Protein AF-A0A914E189-F1 (afdb_monomer_lite)

Organism: NCBI:txid290746

Sequence (92 aa):
MKLPYTTVRNTIRRYRETGNYNDRPRSEQVETMENGHLIRSIYPHQSIEALKKSLIKAWNAIPQEVIDRAVDDFPKRLKKCIDAQGGHFESK

pLDDT: mean 75.28, std 18.65, range [36.19, 95.5]

Structure (mmCIF, N/CA/C/O backbone):
data_AF-A0A914E189-F1
#
_entry.id   AF-A0A914E189-F1
#
loop_
_atom_site.group_PDB
_atom_site.id
_atom_site.type_symbol
_atom_site.label_atom_id
_atom_site.label_alt_id
_atom_site.label_comp_id
_atom_site.label_asym_id
_atom_site.label_entity_id
_atom_site.label_seq_id
_atom_site.pdbx_PDB_ins_code
_atom_site.Cartn_x
_atom_site.Cartn_y
_atom_site.Cartn_z
_atom_site.occupancy
_atom_site.B_iso_or_equiv
_atom_site.auth_seq_id
_atom_site.auth_comp_id
_atom_site.auth_asym_id
_atom_site.auth_atom_id
_atom_site.pdbx_PDB_model_num
ATOM 1 N N . MET A 1 1 ? 9.897 43.972 -6.725 1.00 55.28 1 MET A N 1
ATOM 2 C CA . MET A 1 1 ? 9.176 42.868 -7.397 1.00 55.28 1 MET A CA 1
ATOM 3 C C . MET A 1 1 ? 7.867 43.427 -7.943 1.00 55.28 1 MET A C 1
ATOM 5 O O . MET A 1 1 ? 7.117 43.995 -7.162 1.00 55.28 1 MET A O 1
ATOM 9 N N . LYS A 1 2 ? 7.625 43.387 -9.261 1.00 75.75 2 LYS A N 1
ATOM 10 C CA . LYS A 1 2 ? 6.365 43.870 -9.857 1.00 75.75 2 LYS A CA 1
ATOM 11 C C . LYS A 1 2 ? 5.489 42.665 -10.179 1.00 75.75 2 LYS A C 1
ATOM 13 O O . LYS A 1 2 ? 5.929 41.777 -10.902 1.00 75.75 2 LYS A O 1
ATOM 18 N N . LEU A 1 3 ? 4.287 42.624 -9.613 1.00 76.00 3 LEU A N 1
ATOM 19 C CA . LEU A 1 3 ? 3.331 41.560 -9.902 1.00 76.00 3 LEU A CA 1
ATOM 20 C C . LEU A 1 3 ? 2.673 41.804 -11.270 1.00 76.00 3 LEU A C 1
ATOM 22 O O . LEU A 1 3 ? 2.339 42.950 -11.581 1.00 76.00 3 LEU A O 1
ATOM 26 N N . PRO A 1 4 ? 2.459 40.755 -12.082 1.00 88.19 4 PRO A N 1
ATOM 27 C CA . PRO A 1 4 ? 1.707 40.866 -13.325 1.00 88.19 4 PRO A CA 1
ATOM 28 C C . PRO A 1 4 ? 0.287 41.390 -13.082 1.00 88.19 4 PRO A C 1
ATOM 30 O O . PRO A 1 4 ? -0.374 41.018 -12.109 1.00 88.19 4 PRO A O 1
ATOM 33 N N . TYR A 1 5 ? -0.216 42.214 -14.004 1.00 86.44 5 TYR A N 1
ATOM 34 C CA . TYR A 1 5 ? -1.555 42.811 -13.909 1.00 86.44 5 TYR A CA 1
ATOM 35 C C . TYR A 1 5 ? -2.670 41.760 -13.788 1.00 86.44 5 TYR A C 1
ATOM 37 O O . TYR A 1 5 ? -3.651 41.960 -13.076 1.00 86.44 5 TYR A O 1
ATOM 45 N N . THR A 1 6 ? -2.505 40.608 -14.439 1.00 84.25 6 THR A N 1
ATOM 46 C CA . THR A 1 6 ? -3.450 39.485 -14.379 1.00 84.25 6 THR A CA 1
ATOM 47 C C . THR A 1 6 ? -3.599 38.930 -12.967 1.00 84.25 6 THR A C 1
ATOM 49 O O . THR A 1 6 ? -4.718 38.642 -12.544 1.00 84.25 6 THR A O 1
ATOM 52 N N . THR A 1 7 ? -2.504 38.842 -12.211 1.00 84.00 7 THR A N 1
ATOM 53 C CA . THR A 1 7 ? -2.510 38.412 -10.810 1.00 84.00 7 THR A CA 1
ATOM 54 C C . THR A 1 7 ? -3.299 39.399 -9.961 1.00 84.00 7 THR A C 1
ATOM 56 O O . THR A 1 7 ? -4.228 38.998 -9.268 1.00 84.00 7 THR A O 1
ATOM 59 N N . VAL A 1 8 ? -3.017 40.698 -10.097 1.00 82.75 8 VAL A N 1
ATOM 60 C CA . VAL A 1 8 ? -3.725 41.756 -9.358 1.00 82.75 8 VAL A CA 1
ATOM 61 C C . VAL A 1 8 ? -5.220 41.761 -9.693 1.00 82.75 8 VAL A C 1
ATOM 63 O O . VAL A 1 8 ? -6.059 41.750 -8.794 1.00 82.75 8 VAL A O 1
ATOM 66 N N . ARG A 1 9 ? -5.575 41.700 -10.983 1.00 84.06 9 ARG A N 1
ATOM 67 C CA . ARG A 1 9 ? -6.971 41.671 -11.444 1.00 84.06 9 ARG A CA 1
ATOM 68 C C . ARG A 1 9 ? -7.723 40.450 -10.915 1.00 84.06 9 ARG A C 1
ATOM 70 O O . ARG A 1 9 ? -8.869 40.583 -10.488 1.00 84.06 9 ARG A O 1
ATOM 77 N N . ASN A 1 10 ? -7.097 39.273 -10.928 1.00 80.56 10 ASN A N 1
ATOM 78 C CA . ASN A 1 10 ? -7.707 38.050 -10.415 1.00 80.56 10 ASN A CA 1
ATOM 79 C C . ASN A 1 10 ? -7.899 38.099 -8.899 1.00 80.56 10 ASN A C 1
ATOM 81 O O . ASN A 1 10 ? -8.965 37.711 -8.428 1.00 80.56 10 ASN A O 1
ATOM 85 N N . THR A 1 11 ? -6.928 38.617 -8.148 1.00 78.94 11 THR A N 1
ATOM 86 C CA . THR A 1 11 ? -7.042 38.779 -6.693 1.00 78.94 11 THR A CA 1
ATOM 87 C C . THR A 1 11 ? -8.147 39.769 -6.319 1.00 78.94 11 THR A C 1
ATOM 89 O O . THR A 1 11 ? -8.979 39.454 -5.474 1.00 78.94 11 THR A O 1
ATOM 92 N N . ILE A 1 12 ? -8.236 40.919 -7.000 1.00 82.31 12 ILE A N 1
ATOM 93 C CA . ILE A 1 12 ? -9.303 41.911 -6.765 1.00 82.31 12 ILE A CA 1
ATOM 94 C C . ILE A 1 12 ? -10.680 41.332 -7.101 1.00 82.31 12 ILE A C 1
ATOM 96 O O . ILE A 1 12 ? -11.625 41.505 -6.333 1.00 82.31 12 ILE A O 1
ATOM 100 N N . ARG A 1 13 ? -10.808 40.632 -8.237 1.00 81.19 13 ARG A N 1
ATOM 101 C CA . ARG A 1 13 ? -12.062 39.965 -8.612 1.00 81.19 13 ARG A CA 1
ATOM 102 C C . ARG A 1 13 ? -12.486 38.954 -7.544 1.00 81.19 13 ARG A C 1
ATOM 104 O O . ARG A 1 13 ? -13.625 39.000 -7.103 1.00 81.19 13 ARG A O 1
ATOM 111 N N . ARG A 1 14 ? -11.559 38.111 -7.078 1.00 70.69 14 ARG A N 1
ATOM 112 C CA . ARG A 1 14 ? -11.822 37.125 -6.017 1.00 70.69 14 ARG A CA 1
ATOM 113 C C . ARG A 1 14 ? -12.278 37.787 -4.722 1.00 70.69 14 ARG A C 1
ATOM 115 O O . ARG A 1 14 ? -13.267 37.347 -4.158 1.00 70.69 14 ARG A O 1
ATOM 122 N N . TYR A 1 15 ? -11.620 38.865 -4.296 1.00 75.75 15 TYR A N 1
ATOM 123 C CA . TYR A 1 15 ? -12.008 39.592 -3.086 1.00 75.75 15 TYR A CA 1
ATOM 124 C C . TYR A 1 15 ? -13.430 40.161 -3.178 1.00 75.75 15 TYR A C 1
ATOM 126 O O . TYR A 1 15 ? -14.180 40.088 -2.212 1.00 75.75 15 TYR A O 1
ATOM 134 N N . ARG A 1 16 ? -13.837 40.674 -4.347 1.00 73.44 16 ARG A N 1
ATOM 135 C CA . ARG A 1 16 ? -15.221 41.130 -4.564 1.00 73.44 16 ARG A CA 1
ATOM 136 C C . ARG A 1 16 ? -16.240 39.993 -4.480 1.00 73.44 16 ARG A C 1
ATOM 138 O O . ARG A 1 16 ? -17.361 40.233 -4.056 1.00 73.44 16 ARG A O 1
ATOM 145 N N . GLU A 1 17 ? -15.860 38.787 -4.891 1.00 68.06 17 GLU A N 1
ATOM 146 C CA . GLU A 1 17 ? -16.732 37.608 -4.868 1.00 68.06 17 GLU A CA 1
ATOM 147 C C . GLU A 1 17 ? -16.822 36.959 -3.477 1.00 68.06 17 GLU A C 1
ATOM 149 O O . GLU A 1 17 ? -17.881 36.460 -3.116 1.00 68.06 17 GLU A O 1
ATOM 154 N N . THR A 1 18 ? -15.732 36.933 -2.700 1.00 67.94 18 THR A N 1
ATOM 155 C CA . THR A 1 18 ? -15.664 36.178 -1.432 1.00 67.94 18 THR A CA 1
ATOM 156 C C . THR A 1 18 ? -15.555 37.036 -0.176 1.00 67.94 18 THR A C 1
ATOM 158 O O . THR A 1 18 ? -15.671 36.501 0.922 1.00 67.94 18 THR A O 1
ATOM 161 N N . GLY A 1 19 ? -15.269 38.335 -0.300 1.00 70.88 19 GLY A N 1
ATOM 162 C CA . GLY A 1 19 ? -15.043 39.242 0.833 1.00 70.88 19 GLY A CA 1
ATOM 163 C C . GLY A 1 19 ? -13.804 38.919 1.681 1.00 70.88 19 GLY A C 1
ATOM 164 O O . GLY A 1 19 ? -13.620 39.504 2.745 1.00 70.88 19 GLY A O 1
ATOM 165 N N . ASN A 1 20 ? -12.952 37.989 1.238 1.00 61.25 20 ASN A N 1
ATOM 166 C CA . ASN A 1 20 ? -11.838 37.449 2.017 1.00 61.25 20 ASN A CA 1
ATOM 167 C C . ASN A 1 20 ? -10.529 37.496 1.207 1.00 61.25 20 ASN A C 1
ATOM 169 O O . ASN A 1 20 ? -10.529 37.206 0.010 1.00 61.25 20 ASN A O 1
ATOM 173 N N . TYR A 1 21 ? -9.430 37.883 1.864 1.00 62.34 21 TYR A N 1
ATOM 174 C CA . TYR A 1 21 ? -8.068 37.946 1.312 1.00 62.34 21 TYR A CA 1
ATOM 175 C C . TYR A 1 21 ? -7.288 36.631 1.460 1.00 62.34 21 TYR A C 1
ATOM 177 O O . TYR A 1 21 ? -6.241 36.476 0.835 1.00 62.34 21 TYR A O 1
ATOM 185 N N . ASN A 1 22 ? -7.769 35.708 2.292 1.00 61.75 22 ASN A N 1
ATOM 186 C CA . ASN A 1 22 ? -7.146 34.407 2.485 1.00 61.75 22 ASN A CA 1
ATOM 187 C C . ASN A 1 22 ? -7.326 33.530 1.242 1.00 61.75 22 ASN A C 1
ATOM 189 O O . ASN A 1 22 ? -8.338 33.627 0.536 1.00 61.75 22 ASN A O 1
ATOM 193 N N . ASP A 1 23 ? -6.361 32.639 1.008 1.00 58.00 23 ASP A N 1
ATOM 194 C CA . ASP A 1 23 ? -6.545 31.552 0.055 1.00 58.00 23 ASP A CA 1
ATOM 195 C C . ASP A 1 23 ? -7.825 30.800 0.416 1.00 58.00 23 ASP A C 1
ATOM 197 O O . ASP A 1 23 ? -8.074 30.495 1.587 1.00 58.00 23 ASP A O 1
ATOM 201 N N . ARG A 1 24 ? -8.665 30.520 -0.591 1.00 55.47 24 ARG A N 1
ATOM 202 C CA . ARG A 1 24 ? -9.815 29.645 -0.364 1.00 55.47 24 ARG A CA 1
ATOM 203 C C . ARG A 1 24 ? -9.250 28.349 0.220 1.00 55.47 24 ARG A C 1
ATOM 205 O O . ARG A 1 24 ? -8.332 27.797 -0.400 1.00 55.47 24 ARG A O 1
ATOM 212 N N . PRO A 1 25 ? -9.770 27.846 1.356 1.00 51.91 25 PRO A N 1
ATOM 213 C CA . PRO A 1 25 ? -9.481 26.472 1.725 1.00 51.91 25 PRO A CA 1
ATOM 214 C C . PRO A 1 25 ? -9.785 25.633 0.489 1.00 51.91 25 PRO A C 1
ATOM 216 O O . PRO A 1 25 ? -10.771 25.911 -0.204 1.00 51.91 25 PRO A O 1
ATOM 219 N N . ARG A 1 26 ? -8.874 24.710 0.151 1.00 44.81 26 ARG A N 1
ATOM 220 C CA . ARG A 1 26 ? -9.035 23.782 -0.974 1.00 44.81 26 ARG A CA 1
ATOM 221 C C . ARG A 1 26 ? -10.485 23.324 -0.935 1.00 44.81 26 ARG A C 1
ATOM 223 O O . ARG A 1 26 ? -10.861 22.717 0.059 1.00 44.81 26 ARG A O 1
ATOM 230 N N . SER A 1 27 ? -11.257 23.779 -1.926 1.00 44.06 27 SER A N 1
ATOM 231 C CA . SER A 1 27 ? -12.725 23.762 -1.977 1.00 44.06 27 SER A CA 1
ATOM 232 C C . SER A 1 27 ? -13.308 22.686 -1.075 1.00 44.06 27 SER A C 1
ATOM 234 O O . SER A 1 27 ? -12.979 21.523 -1.307 1.00 44.06 27 SER A O 1
ATOM 236 N N . GLU A 1 28 ? -14.098 23.096 -0.072 1.00 43.97 28 GLU A N 1
ATOM 237 C CA . GLU A 1 28 ? -14.822 22.226 0.863 1.00 43.97 28 GLU A CA 1
ATOM 238 C C . GLU A 1 28 ? -15.138 20.885 0.204 1.00 43.97 28 GLU A C 1
ATOM 240 O O . GLU A 1 28 ? -15.990 20.790 -0.680 1.00 43.97 28 GLU A O 1
ATOM 245 N N . GLN A 1 29 ? -14.399 19.844 0.577 1.00 42.78 29 GLN A N 1
ATOM 246 C CA . GLN A 1 29 ? -14.803 18.501 0.215 1.00 42.78 29 GLN A CA 1
ATOM 247 C C . GLN A 1 29 ? -16.008 18.198 1.103 1.00 42.78 29 GLN A C 1
ATOM 249 O O . GLN A 1 29 ? -15.868 17.899 2.289 1.00 42.78 29 GLN A O 1
ATOM 254 N N . VAL A 1 30 ? -17.203 18.341 0.541 1.00 38.84 30 VAL A N 1
ATOM 255 C CA . VAL A 1 30 ? -18.411 17.768 1.125 1.00 38.84 30 VAL A CA 1
ATOM 256 C C . VAL A 1 30 ? -18.278 16.253 1.041 1.00 38.84 30 VAL A C 1
ATOM 258 O O . VAL A 1 30 ? -18.537 15.625 0.022 1.00 38.84 30 VAL A O 1
ATOM 261 N N . GLU A 1 31 ? -17.774 15.672 2.116 1.00 44.31 31 GLU A N 1
ATOM 262 C CA . GLU A 1 31 ? -17.645 14.236 2.273 1.00 44.31 31 GLU A CA 1
ATOM 263 C C . GLU A 1 31 ? -18.873 13.742 3.060 1.00 44.31 31 GLU A C 1
ATOM 265 O O . GLU A 1 31 ? -18.870 13.677 4.288 1.00 44.31 31 GLU A O 1
ATOM 270 N N . THR A 1 32 ? -19.964 13.432 2.351 1.00 36.19 32 THR A N 1
ATOM 271 C CA . THR A 1 32 ? -21.045 12.570 2.855 1.00 36.19 32 THR A CA 1
ATOM 272 C C . THR A 1 32 ? -20.809 11.135 2.386 1.00 36.19 32 THR A C 1
ATOM 274 O O . THR A 1 32 ? -20.464 10.889 1.232 1.00 36.19 32 THR A O 1
ATOM 277 N N . MET A 1 33 ? -20.934 10.181 3.315 1.00 40.16 33 MET A N 1
ATOM 278 C CA . MET A 1 33 ? -20.794 8.746 3.063 1.00 40.16 33 MET A CA 1
ATOM 279 C C . MET A 1 33 ? -22.172 8.118 3.146 1.00 40.16 33 MET A C 1
ATOM 281 O O . MET A 1 33 ? -22.687 7.870 4.233 1.00 40.16 33 MET A O 1
ATOM 285 N N . GLU A 1 34 ? -22.730 7.811 1.991 1.00 43.38 34 GLU A N 1
ATOM 286 C CA . GLU A 1 34 ? -23.788 6.826 1.846 1.00 43.38 34 GLU A CA 1
ATOM 287 C C . GLU A 1 34 ? -23.260 5.799 0.836 1.00 43.38 34 GLU A C 1
ATOM 289 O O . GLU A 1 34 ? -22.673 6.171 -0.179 1.00 43.38 34 GLU A O 1
ATOM 294 N N . ASN A 1 35 ? -23.415 4.504 1.116 1.00 39.69 35 ASN A N 1
ATOM 295 C CA . ASN A 1 35 ? -23.173 3.425 0.144 1.00 39.69 35 ASN A CA 1
ATOM 296 C C . ASN A 1 35 ? -21.707 3.138 -0.274 1.00 39.69 35 ASN A C 1
ATOM 298 O O . ASN A 1 35 ? -21.450 2.731 -1.403 1.00 39.69 35 ASN A O 1
ATOM 302 N N . GLY A 1 36 ? -20.736 3.234 0.645 1.00 44.66 36 GLY A N 1
ATOM 303 C CA . GLY A 1 3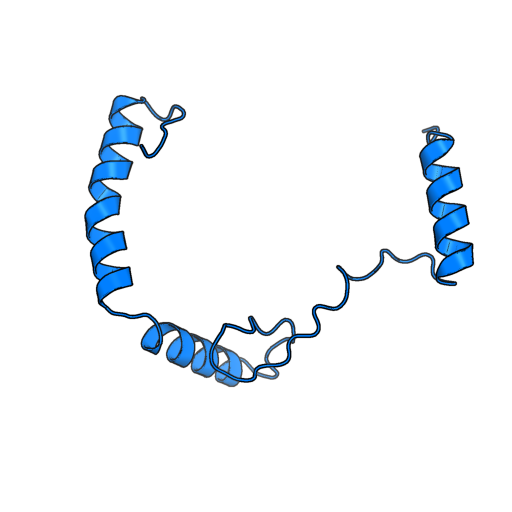6 ? -19.534 2.381 0.562 1.00 44.66 36 GLY A CA 1
ATOM 304 C C . GLY A 1 36 ? -18.329 2.855 -0.270 1.00 44.66 36 GLY A C 1
ATOM 305 O O . GLY A 1 36 ? -17.557 2.007 -0.715 1.00 44.66 36 GLY A O 1
ATOM 306 N N . HIS A 1 37 ? -18.081 4.162 -0.425 1.00 44.56 37 HIS A N 1
ATOM 307 C CA . HIS A 1 37 ? -16.799 4.666 -0.958 1.00 44.56 37 HIS A CA 1
ATOM 308 C C . HIS A 1 37 ? -16.139 5.708 -0.040 1.00 44.56 37 HIS A C 1
ATOM 310 O O . HIS A 1 37 ? -16.840 6.478 0.606 1.00 44.56 37 HIS A O 1
ATOM 316 N N . LEU A 1 38 ? -14.799 5.685 0.033 1.00 44.00 38 LEU A N 1
ATOM 317 C CA . LEU A 1 38 ? -13.925 6.328 1.034 1.00 44.00 38 LEU A CA 1
ATOM 318 C C . LEU A 1 38 ? -14.098 7.854 1.206 1.00 44.00 38 LEU A C 1
ATOM 320 O O . LEU A 1 38 ? -13.871 8.623 0.280 1.00 44.00 38 LEU A O 1
ATOM 324 N N . ILE A 1 39 ? -14.335 8.256 2.457 1.00 46.94 39 ILE A N 1
ATOM 325 C CA . ILE A 1 39 ? -14.141 9.584 3.038 1.00 46.94 39 ILE A CA 1
ATOM 326 C C . ILE A 1 39 ? -12.820 9.502 3.762 1.00 46.94 39 ILE A C 1
ATOM 328 O O . ILE A 1 39 ? -12.652 8.738 4.721 1.00 46.94 39 ILE A O 1
ATOM 332 N N . ARG A 1 40 ? -11.848 10.250 3.266 1.00 48.72 40 ARG A N 1
ATOM 333 C CA . ARG A 1 40 ? -10.572 10.400 3.938 1.00 48.72 40 ARG A CA 1
ATOM 334 C C . ARG A 1 40 ? -10.746 11.599 4.860 1.00 48.72 40 ARG A C 1
ATOM 336 O O . ARG A 1 40 ? -10.576 12.720 4.415 1.00 48.72 40 ARG A O 1
ATOM 343 N N . SER A 1 41 ? -11.057 11.338 6.136 1.00 46.53 41 SER A N 1
ATOM 344 C CA . SER A 1 41 ? -11.287 12.363 7.169 1.00 46.53 41 SER A CA 1
ATOM 345 C C . SER A 1 41 ? -10.287 13.516 7.071 1.00 46.53 41 SER A C 1
ATOM 347 O O . SER A 1 41 ? -9.125 13.393 7.456 1.00 46.53 41 SER A O 1
ATOM 349 N N . ILE A 1 42 ? -10.774 14.648 6.576 1.00 47.69 42 ILE A N 1
ATOM 350 C CA . ILE A 1 42 ? -10.059 15.927 6.482 1.00 47.69 42 ILE A CA 1
ATOM 351 C C . ILE A 1 42 ? -10.052 16.619 7.857 1.00 47.69 42 ILE A C 1
ATOM 353 O O . ILE A 1 42 ? -9.357 17.609 8.073 1.00 47.69 42 ILE A O 1
ATOM 357 N N . TYR A 1 43 ? -10.800 16.071 8.821 1.00 58.00 43 TYR A N 1
ATOM 358 C CA . TYR A 1 43 ? -10.834 16.541 10.196 1.00 58.00 43 TYR A CA 1
ATOM 359 C C . TYR A 1 43 ? -9.725 15.896 11.033 1.00 58.00 43 TYR A C 1
ATOM 361 O O . TYR A 1 43 ? -9.548 14.672 10.976 1.00 58.00 43 TYR A O 1
ATOM 369 N N . PRO A 1 44 ? -8.999 16.693 11.841 1.00 67.88 44 P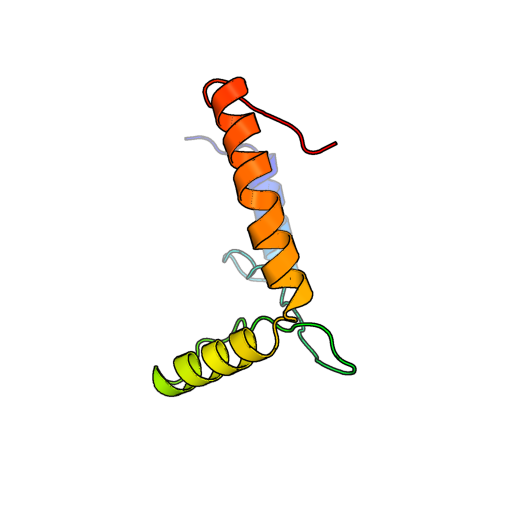RO A N 1
ATOM 370 C CA . PRO A 1 44 ? -8.013 16.165 12.767 1.00 67.88 44 PRO A CA 1
ATOM 371 C C . PRO A 1 44 ? -8.699 15.227 13.762 1.00 67.88 44 PRO A C 1
ATOM 373 O O . PRO A 1 44 ? -9.739 15.546 14.344 1.00 67.88 44 PRO A O 1
ATOM 376 N N . HIS A 1 45 ? -8.108 14.051 13.962 1.00 73.56 45 HIS A N 1
ATOM 377 C CA . HIS A 1 45 ? -8.549 13.154 15.020 1.00 73.56 45 HIS A CA 1
ATOM 378 C C . HIS A 1 45 ? -8.363 13.848 16.374 1.00 73.56 45 HIS A C 1
ATOM 380 O O . HIS A 1 45 ? -7.286 14.355 16.673 1.00 73.56 45 HIS A O 1
ATOM 386 N N . GLN A 1 46 ? -9.412 13.840 17.198 1.00 80.38 46 GLN A N 1
ATOM 387 C CA . GLN A 1 46 ? -9.435 14.517 18.503 1.00 80.38 46 GLN A CA 1
ATOM 388 C C . GLN A 1 46 ? -8.437 13.915 19.512 1.00 80.38 46 GLN A C 1
ATOM 390 O O . GLN A 1 46 ? -8.108 14.542 20.513 1.00 80.38 46 GLN A O 1
ATOM 395 N N . SER A 1 47 ? -7.941 12.698 19.259 1.00 88.12 47 SER A N 1
ATOM 396 C CA . SER A 1 47 ? -6.920 12.041 20.075 1.00 88.12 47 SER A CA 1
ATOM 397 C C . SER A 1 47 ? -6.058 11.078 19.253 1.00 88.12 47 SER A C 1
ATOM 399 O O . SER A 1 47 ? -6.464 10.581 18.196 1.00 88.12 47 SER A O 1
ATOM 401 N N . ILE A 1 48 ? -4.867 10.764 19.773 1.00 89.50 48 ILE A N 1
ATOM 402 C CA . ILE A 1 48 ? -3.960 9.757 19.195 1.00 89.50 48 ILE A CA 1
ATOM 403 C C . ILE A 1 48 ? -4.638 8.380 19.144 1.00 89.50 48 ILE A C 1
ATOM 405 O O . ILE A 1 48 ? -4.450 7.624 18.192 1.00 89.50 48 ILE A O 1
ATOM 409 N N . GLU A 1 49 ? -5.450 8.047 20.146 1.00 89.62 49 GLU A N 1
ATOM 410 C CA . GLU A 1 49 ? -6.185 6.781 20.203 1.00 89.62 49 GLU A CA 1
ATOM 411 C C . GLU A 1 49 ? -7.233 6.681 19.092 1.00 89.62 49 GLU A C 1
ATOM 413 O O . GLU A 1 49 ? -7.337 5.644 18.430 1.00 89.62 49 GLU A O 1
ATOM 418 N N . ALA A 1 50 ? -7.958 7.773 18.826 1.00 81.12 50 ALA A N 1
ATOM 419 C CA . ALA A 1 50 ? -8.916 7.840 17.728 1.00 81.12 50 ALA A CA 1
ATOM 420 C C . ALA A 1 50 ? -8.225 7.664 16.366 1.00 81.12 50 ALA A C 1
ATOM 422 O O . ALA A 1 50 ? -8.727 6.926 15.514 1.00 81.12 50 ALA A O 1
ATOM 423 N N . LEU A 1 51 ? -7.043 8.265 16.185 1.00 86.69 51 LEU A N 1
ATOM 424 C CA . LEU A 1 51 ? -6.220 8.067 14.991 1.00 86.69 51 LEU A CA 1
ATOM 425 C C . LEU A 1 51 ? -5.780 6.603 14.846 1.00 86.69 51 LEU A C 1
ATOM 427 O O . LEU A 1 51 ? -5.992 6.006 13.793 1.00 86.69 51 LEU A O 1
ATOM 431 N N . LYS A 1 52 ? -5.218 5.993 15.898 1.00 92.25 52 LYS A N 1
ATOM 432 C CA . LYS A 1 52 ? -4.786 4.583 15.870 1.00 92.25 52 LYS A CA 1
ATOM 433 C C . LYS A 1 52 ? -5.935 3.649 15.494 1.00 92.25 52 LYS A C 1
ATOM 435 O O . LYS A 1 52 ? -5.773 2.795 14.625 1.00 92.25 52 LYS A O 1
ATOM 440 N N . LYS A 1 53 ? -7.110 3.840 16.100 1.00 90.19 53 LYS A N 1
ATOM 441 C CA . LYS A 1 53 ? -8.308 3.043 15.803 1.00 90.19 53 LYS A CA 1
ATOM 442 C C . LYS A 1 53 ? -8.753 3.203 14.348 1.00 90.19 53 LYS A C 1
ATOM 444 O O . LYS A 1 53 ? -9.102 2.213 13.708 1.00 90.19 53 LYS A O 1
ATOM 449 N N . SER A 1 54 ? -8.711 4.429 13.824 1.00 87.56 54 SER A N 1
ATOM 450 C CA . SER A 1 54 ? -9.019 4.723 12.420 1.00 87.56 54 SER A CA 1
ATOM 451 C C . SER A 1 54 ? -8.053 4.014 11.466 1.00 87.56 54 SER A C 1
ATOM 453 O O . SER A 1 54 ? -8.493 3.355 10.527 1.00 87.56 54 SER A O 1
ATOM 455 N N . LEU A 1 55 ? -6.748 4.066 11.749 1.00 90.06 55 LEU A N 1
ATOM 456 C CA . LEU A 1 55 ? -5.722 3.400 10.943 1.00 90.06 55 LEU A CA 1
ATOM 457 C C . LEU A 1 55 ? -5.882 1.877 10.943 1.00 90.06 55 LEU A C 1
ATOM 459 O O . LEU A 1 55 ? -5.825 1.270 9.880 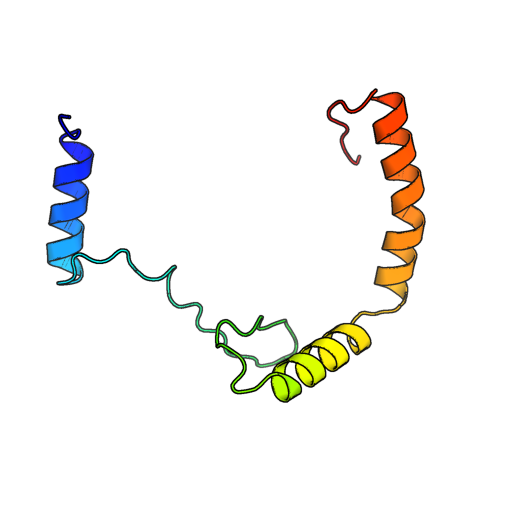1.00 90.06 55 LEU A O 1
ATOM 463 N N . ILE A 1 56 ? -6.142 1.263 12.101 1.00 93.06 56 ILE A N 1
ATOM 464 C CA . ILE A 1 56 ? -6.390 -0.185 12.196 1.00 93.06 56 ILE A CA 1
ATOM 465 C C . ILE A 1 56 ? -7.641 -0.570 11.401 1.00 93.06 56 ILE A C 1
ATOM 467 O O . ILE A 1 56 ? -7.630 -1.553 10.663 1.00 93.06 56 ILE A O 1
ATOM 471 N N . LYS A 1 57 ? -8.717 0.220 11.511 1.00 90.56 57 LYS A N 1
ATOM 472 C CA . LYS A 1 57 ? -9.937 -0.002 10.728 1.00 90.56 57 LYS A CA 1
ATOM 473 C C . LYS A 1 57 ? -9.653 0.081 9.228 1.00 90.56 57 LYS A C 1
ATOM 475 O O . LYS A 1 57 ? -10.111 -0.780 8.487 1.00 90.56 57 LYS A O 1
ATOM 480 N N . ALA A 1 58 ? -8.913 1.100 8.794 1.00 90.19 58 ALA A N 1
ATOM 481 C CA . ALA A 1 58 ? -8.542 1.273 7.396 1.00 90.19 58 ALA A CA 1
ATOM 482 C C . ALA A 1 58 ? -7.672 0.112 6.900 1.00 90.19 58 ALA A C 1
ATOM 484 O O . ALA A 1 58 ? -7.947 -0.416 5.833 1.00 90.19 58 ALA A O 1
ATOM 485 N N . TRP A 1 59 ? -6.690 -0.323 7.693 1.00 92.00 59 TRP A N 1
ATOM 486 C CA . TRP A 1 59 ? -5.828 -1.464 7.386 1.00 92.00 59 TRP A CA 1
ATOM 487 C C . TRP A 1 59 ? -6.629 -2.753 7.180 1.00 92.00 59 TRP A C 1
ATOM 489 O O . TRP A 1 59 ? -6.501 -3.400 6.147 1.00 92.00 59 TRP A O 1
ATOM 499 N N . ASN A 1 60 ? -7.524 -3.078 8.115 1.00 93.44 60 ASN A N 1
ATOM 500 C CA . ASN A 1 60 ? -8.355 -4.283 8.041 1.00 93.44 60 ASN A CA 1
ATOM 501 C C . ASN A 1 60 ? -9.410 -4.234 6.924 1.00 93.44 60 ASN A C 1
ATOM 503 O O . ASN A 1 60 ? -9.976 -5.265 6.576 1.00 93.44 60 ASN A O 1
ATOM 507 N N . ALA A 1 61 ? -9.711 -3.047 6.392 1.00 93.50 61 ALA A N 1
ATOM 508 C CA . ALA A 1 61 ? -10.635 -2.883 5.276 1.00 93.50 61 ALA A CA 1
ATOM 509 C C . ALA A 1 61 ? -9.965 -3.094 3.907 1.00 93.50 61 ALA A C 1
ATOM 511 O O . ALA A 1 61 ? -10.670 -3.150 2.900 1.00 93.50 61 ALA A O 1
ATOM 512 N N . ILE A 1 62 ? -8.630 -3.190 3.843 1.00 91.94 62 ILE A N 1
ATOM 513 C CA . ILE A 1 62 ? -7.913 -3.449 2.591 1.00 91.94 62 ILE A CA 1
ATOM 514 C C . ILE A 1 62 ? -8.111 -4.929 2.220 1.00 91.94 62 ILE A C 1
ATOM 516 O O . ILE A 1 62 ? -7.729 -5.799 3.003 1.00 91.94 62 ILE A O 1
ATOM 520 N N . PRO A 1 63 ? -8.680 -5.250 1.040 1.00 94.00 63 PRO A N 1
ATOM 521 C CA . PRO A 1 63 ? -8.821 -6.635 0.607 1.00 94.00 63 PRO A CA 1
ATOM 522 C C . PRO A 1 63 ? -7.455 -7.296 0.413 1.00 94.00 63 PRO A C 1
ATOM 524 O O . PRO A 1 63 ? -6.553 -6.692 -0.171 1.00 94.00 63 PRO A O 1
ATOM 527 N N . GLN A 1 64 ? -7.330 -8.560 0.824 1.00 93.31 64 GLN A N 1
ATOM 528 C CA . GLN A 1 64 ? -6.083 -9.320 0.693 1.00 93.31 64 GLN A CA 1
ATOM 529 C C . GLN A 1 64 ? -5.586 -9.371 -0.762 1.00 93.31 64 GLN A C 1
ATOM 531 O O . GLN A 1 64 ? -4.409 -9.153 -1.007 1.00 93.31 64 GLN A O 1
ATOM 536 N N . GLU A 1 65 ? -6.490 -9.509 -1.736 1.00 94.12 65 GLU A N 1
ATOM 537 C CA . GLU A 1 65 ? -6.154 -9.505 -3.168 1.00 94.12 65 GLU A CA 1
ATOM 538 C C . GLU A 1 65 ? -5.396 -8.236 -3.607 1.00 94.12 65 GLU A C 1
ATOM 540 O O . GLU A 1 65 ? -4.501 -8.287 -4.450 1.00 94.12 65 GLU A O 1
ATOM 545 N N . VAL A 1 66 ? -5.738 -7.076 -3.033 1.00 93.69 66 VAL A N 1
ATOM 546 C CA . VAL A 1 66 ? -5.052 -5.810 -3.335 1.00 93.69 66 VAL A CA 1
ATOM 547 C C . VAL A 1 66 ? -3.627 -5.836 -2.788 1.00 93.69 66 VAL A C 1
ATOM 549 O O . VAL A 1 66 ? -2.711 -5.346 -3.450 1.00 93.69 66 VAL A O 1
ATOM 552 N N . ILE A 1 67 ? -3.443 -6.419 -1.601 1.00 94.12 67 ILE A N 1
ATOM 553 C CA . ILE A 1 67 ? -2.132 -6.595 -0.971 1.00 94.12 67 ILE A CA 1
ATOM 554 C C . ILE A 1 67 ? -1.291 -7.556 -1.811 1.00 94.12 67 ILE A C 1
ATOM 556 O O . ILE A 1 67 ? -0.178 -7.201 -2.188 1.00 94.12 67 ILE A O 1
ATOM 560 N N . ASP A 1 68 ? -1.844 -8.712 -2.172 1.00 95.19 68 ASP A N 1
ATOM 561 C CA . ASP A 1 68 ? -1.158 -9.738 -2.960 1.00 95.19 68 ASP A CA 1
ATOM 562 C C . ASP A 1 68 ? -0.716 -9.178 -4.315 1.00 95.19 68 ASP A C 1
ATOM 564 O O . ASP A 1 68 ? 0.454 -9.268 -4.680 1.00 95.19 68 ASP A O 1
ATOM 568 N N . ARG A 1 69 ? -1.607 -8.466 -5.017 1.00 94.94 69 ARG A N 1
ATOM 569 C CA . ARG A 1 69 ? -1.274 -7.815 -6.291 1.00 94.94 69 ARG A CA 1
ATOM 570 C C . ARG A 1 69 ? -0.153 -6.789 -6.139 1.00 94.94 69 ARG A C 1
ATOM 572 O O . ARG A 1 69 ? 0.720 -6.710 -7.001 1.00 94.94 69 ARG A O 1
ATOM 579 N N . ALA A 1 70 ? -0.173 -5.992 -5.071 1.00 93.44 70 ALA A N 1
ATOM 580 C CA . ALA A 1 70 ? 0.879 -5.015 -4.811 1.00 93.44 70 ALA A CA 1
ATOM 581 C C . ALA A 1 70 ? 2.225 -5.698 -4.521 1.00 93.44 70 ALA A C 1
ATOM 583 O O . ALA A 1 70 ? 3.251 -5.249 -5.032 1.00 93.44 70 ALA A O 1
ATOM 584 N N . VAL A 1 71 ? 2.215 -6.788 -3.746 1.00 95.50 71 VAL A N 1
ATOM 585 C CA . VAL A 1 71 ? 3.402 -7.596 -3.433 1.00 95.50 71 VAL A CA 1
ATOM 586 C C . VAL A 1 71 ? 3.960 -8.265 -4.69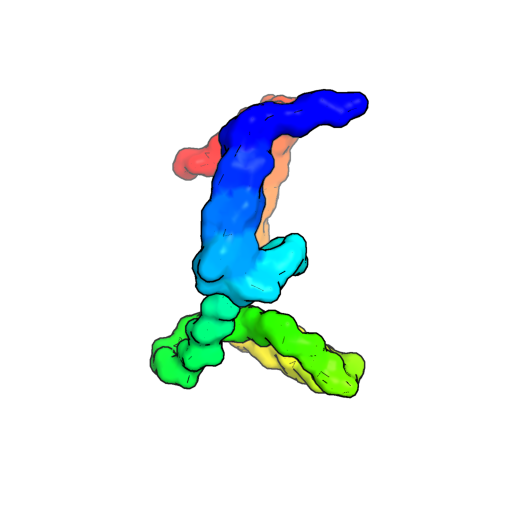0 1.00 95.50 71 VAL A C 1
ATOM 588 O O . VAL A 1 71 ? 5.166 -8.212 -4.910 1.00 95.50 71 VAL A O 1
ATOM 591 N N . ASP A 1 72 ? 3.107 -8.811 -5.554 1.00 95.25 72 ASP A N 1
ATOM 592 C CA . ASP A 1 72 ? 3.511 -9.476 -6.797 1.00 95.25 72 ASP A CA 1
ATOM 593 C C . ASP A 1 72 ? 4.044 -8.506 -7.861 1.00 95.25 72 ASP A C 1
ATOM 595 O O . ASP A 1 72 ? 4.893 -8.863 -8.687 1.00 95.25 72 ASP A O 1
ATOM 599 N N . ASP A 1 73 ? 3.527 -7.277 -7.889 1.00 93.75 73 ASP A N 1
ATOM 600 C CA . ASP A 1 73 ? 3.923 -6.265 -8.868 1.00 93.75 73 ASP A CA 1
ATOM 601 C C . ASP A 1 73 ? 5.228 -5.552 -8.482 1.00 93.75 73 ASP A C 1
ATOM 603 O O . ASP A 1 73 ? 6.021 -5.163 -9.346 1.00 93.75 73 ASP A O 1
ATOM 607 N N . PHE A 1 74 ? 5.510 -5.422 -7.184 1.00 91.25 74 PHE A N 1
ATOM 608 C CA . PHE A 1 74 ? 6.653 -4.645 -6.703 1.00 91.25 74 PHE A CA 1
ATOM 609 C C . PHE A 1 74 ? 8.013 -5.144 -7.227 1.00 91.25 74 PHE A C 1
ATOM 611 O O . PHE A 1 74 ? 8.783 -4.320 -7.730 1.00 91.2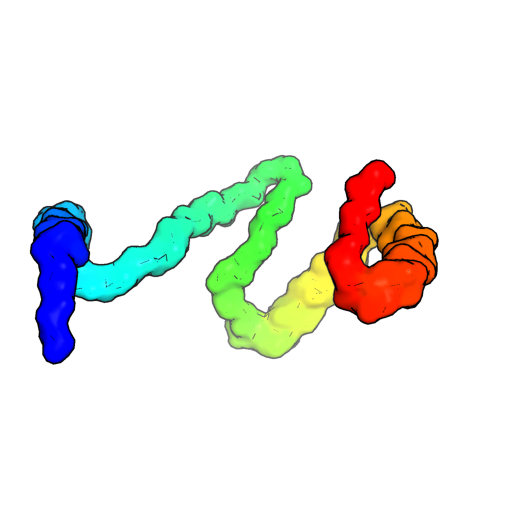5 74 PHE A O 1
ATOM 618 N N . PRO A 1 75 ? 8.324 -6.458 -7.220 1.00 95.00 75 PRO A N 1
ATOM 619 C CA . PRO A 1 75 ? 9.562 -6.971 -7.802 1.00 95.00 75 PRO A CA 1
ATOM 620 C C . PRO A 1 75 ? 9.676 -6.685 -9.304 1.00 95.00 75 PRO A C 1
ATOM 622 O O . PRO A 1 75 ? 10.761 -6.376 -9.796 1.00 95.00 75 PRO A O 1
ATOM 625 N N . LYS A 1 76 ? 8.559 -6.738 -10.042 1.00 91.81 76 LYS A N 1
ATOM 626 C CA . LYS A 1 76 ? 8.527 -6.460 -11.488 1.00 91.81 76 LYS A CA 1
ATOM 627 C C . LYS A 1 76 ? 8.852 -4.995 -11.758 1.00 91.81 76 LYS A C 1
ATOM 629 O O . LYS A 1 76 ? 9.651 -4.693 -12.643 1.00 91.81 76 LYS A O 1
ATOM 634 N N . ARG A 1 77 ? 8.277 -4.088 -10.965 1.00 90.25 77 ARG A N 1
ATOM 635 C CA . ARG A 1 77 ? 8.582 -2.653 -11.022 1.00 90.25 77 ARG A CA 1
ATOM 636 C C . ARG A 1 77 ? 10.028 -2.365 -10.646 1.00 90.25 77 ARG A C 1
ATOM 638 O O . ARG A 1 77 ? 10.682 -1.602 -11.345 1.00 90.25 77 ARG A O 1
ATOM 645 N N . LEU A 1 78 ? 10.542 -3.008 -9.599 1.00 91.19 78 LEU A N 1
ATOM 646 C CA . LEU A 1 78 ? 11.931 -2.842 -9.177 1.00 91.19 78 LEU A CA 1
ATOM 647 C C . LEU A 1 78 ? 12.907 -3.299 -10.265 1.00 91.19 78 LEU A C 1
ATOM 649 O O . LEU A 1 78 ? 13.880 -2.604 -10.544 1.00 91.19 78 LEU A O 1
ATOM 653 N N . LYS A 1 79 ? 12.622 -4.422 -10.930 1.00 92.06 79 LYS A N 1
ATOM 654 C CA . LYS A 1 79 ? 13.423 -4.883 -12.066 1.00 92.06 79 LYS A CA 1
ATOM 655 C C . LYS A 1 79 ? 13.440 -3.852 -13.197 1.00 92.06 79 LYS A C 1
ATOM 657 O O . LYS A 1 79 ? 14.512 -3.494 -13.666 1.00 92.06 79 LYS A O 1
ATOM 662 N N . LYS A 1 80 ? 12.279 -3.291 -13.553 1.00 89.38 80 LYS A N 1
ATOM 663 C CA . LYS A 1 80 ? 12.194 -2.207 -14.544 1.00 89.38 80 LYS A CA 1
ATOM 664 C C . LYS A 1 80 ? 12.978 -0.955 -14.124 1.00 89.38 80 LYS A C 1
ATOM 666 O O . LYS A 1 80 ? 13.628 -0.364 -14.979 1.00 89.38 80 LYS A O 1
ATOM 671 N N . CYS A 1 81 ? 12.972 -0.573 -12.839 1.00 89.81 81 CYS A N 1
ATOM 672 C CA . CYS A 1 81 ? 13.825 0.517 -12.335 1.00 89.81 81 CYS A CA 1
ATOM 673 C C . CYS A 1 81 ? 15.308 0.239 -12.600 1.00 89.81 81 CYS A C 1
ATOM 675 O O . CYS A 1 81 ? 16.037 1.139 -13.013 1.00 89.81 81 CYS A O 1
ATOM 677 N N . ILE A 1 82 ? 15.754 -0.986 -12.301 1.00 92.38 82 ILE A N 1
ATOM 678 C CA . ILE A 1 82 ? 17.154 -1.400 -12.440 1.00 92.38 82 ILE A CA 1
ATOM 679 C C . ILE A 1 82 ? 17.552 -1.406 -13.917 1.00 92.38 82 ILE A C 1
ATOM 681 O O . ILE A 1 82 ? 18.568 -0.811 -14.268 1.00 92.38 82 ILE A O 1
ATOM 685 N N . ASP A 1 83 ? 16.724 -1.997 -14.782 1.00 90.69 83 ASP A N 1
ATOM 686 C CA . ASP A 1 83 ? 16.949 -2.037 -16.231 1.00 90.69 83 ASP A CA 1
ATOM 687 C C . ASP A 1 83 ? 16.996 -0.619 -16.830 1.00 90.69 83 ASP A C 1
ATOM 689 O O . ASP A 1 83 ? 17.801 -0.335 -17.716 1.00 90.69 83 ASP A O 1
ATOM 693 N N . ALA A 1 84 ? 16.181 0.300 -16.301 1.00 90.50 84 ALA A N 1
ATOM 694 C CA . ALA A 1 84 ? 16.184 1.712 -16.676 1.00 90.50 84 ALA A CA 1
ATOM 695 C C . ALA A 1 84 ? 17.322 2.529 -16.030 1.00 90.50 84 ALA A C 1
ATOM 697 O O . ALA A 1 84 ? 17.385 3.736 -16.252 1.00 90.50 84 ALA A O 1
ATOM 698 N N . GLN A 1 85 ? 18.188 1.921 -15.208 1.00 88.38 85 GLN A N 1
ATOM 699 C CA . GLN A 1 85 ? 19.238 2.600 -14.431 1.00 88.38 85 GLN A CA 1
ATOM 700 C C . GLN A 1 85 ? 18.708 3.782 -1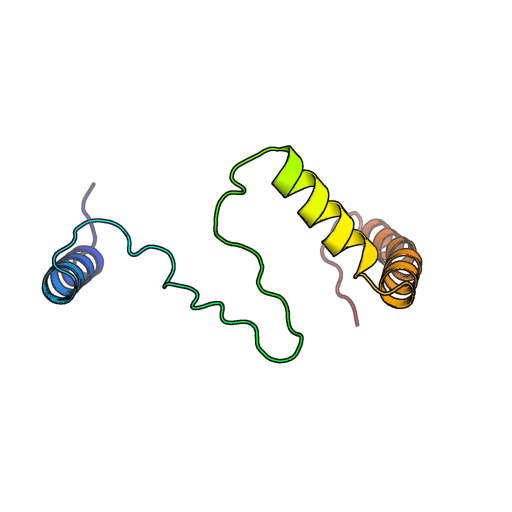3.595 1.00 88.38 85 GLN A C 1
ATOM 702 O O . GLN A 1 85 ? 19.355 4.819 -13.461 1.00 88.38 85 GLN A O 1
ATOM 707 N N . GLY A 1 86 ? 17.498 3.646 -13.047 1.00 79.94 86 GLY A N 1
ATOM 708 C CA . GLY A 1 86 ? 16.813 4.718 -12.318 1.00 79.94 86 GLY A CA 1
ATOM 709 C C . GLY A 1 86 ? 16.122 5.766 -13.204 1.00 79.94 86 GLY A C 1
ATOM 710 O O . GLY A 1 86 ? 15.586 6.740 -12.677 1.00 79.94 86 GLY A O 1
ATOM 711 N N . GLY A 1 87 ? 16.107 5.577 -14.526 1.00 83.94 87 GLY A N 1
ATOM 712 C CA . GLY A 1 87 ? 15.336 6.377 -15.477 1.00 83.94 87 GLY A CA 1
ATOM 713 C C . GLY A 1 87 ? 13.823 6.130 -15.408 1.00 83.94 87 GLY A C 1
ATOM 714 O O . GLY A 1 87 ? 13.331 5.295 -14.649 1.00 83.94 87 GLY A O 1
ATOM 715 N N . HIS A 1 88 ? 13.059 6.873 -16.211 1.00 82.12 88 HIS A N 1
ATOM 716 C CA . HIS A 1 88 ? 11.605 6.718 -16.295 1.00 82.12 88 HIS A CA 1
ATOM 717 C C . HIS A 1 88 ? 11.226 5.389 -16.967 1.00 82.12 88 HIS A C 1
ATOM 719 O O . HIS A 1 88 ? 11.751 5.060 -18.029 1.00 82.12 88 HIS A O 1
ATOM 725 N N . PHE A 1 89 ? 10.290 4.645 -16.375 1.00 79.75 89 PHE A N 1
ATOM 726 C CA . PHE A 1 89 ? 9.746 3.417 -16.952 1.00 79.75 89 PHE A CA 1
ATOM 727 C C . PHE A 1 89 ? 8.223 3.400 -16.801 1.00 79.75 89 PHE A C 1
ATOM 729 O O . PHE A 1 89 ? 7.684 3.683 -15.730 1.00 79.75 89 PHE A O 1
ATOM 736 N N . GLU A 1 90 ? 7.527 3.053 -17.881 1.00 74.69 90 GLU A N 1
ATOM 737 C CA . GLU A 1 90 ? 6.070 2.964 -17.890 1.00 74.69 90 GLU A CA 1
ATOM 738 C C . GLU A 1 90 ? 5.582 1.543 -17.569 1.00 74.69 90 GLU A C 1
ATOM 740 O O . GLU A 1 90 ? 6.194 0.513 -17.892 1.00 74.69 90 GLU A O 1
ATOM 745 N N . SER A 1 91 ? 4.430 1.498 -16.909 1.00 61.81 91 SER A N 1
ATOM 746 C CA . SER A 1 91 ? 3.598 0.308 -16.813 1.00 61.81 91 SER A CA 1
ATOM 747 C C . SER A 1 91 ? 2.782 0.214 -18.105 1.00 61.81 91 SER A C 1
ATOM 749 O O . SER A 1 91 ? 1.903 1.045 -18.301 1.00 61.81 91 SER A O 1
ATOM 751 N N . LYS A 1 92 ? 3.078 -0.753 -18.981 1.00 55.38 92 LYS A N 1
ATOM 752 C CA . LYS A 1 92 ? 2.158 -1.148 -20.060 1.00 55.38 92 LYS A CA 1
ATOM 753 C C . LYS A 1 92 ? 1.160 -2.161 -19.534 1.00 55.38 92 LYS A C 1
ATOM 755 O O . LYS A 1 92 ? 1.605 -2.999 -18.715 1.00 55.38 92 LYS A O 1
#

Radius of gyration: 22.53 Å; chains: 1; bounding box: 43×54×40 Å

Foldseek 3Di:
DDDDPVVVVVQVVVCVVPVDNDDDDPPPPPDDDDDDDDDPPPDDDPDPVSVVVVVVVVVVPDDVVVVVVCVVCVVVVVVQCVVCVNDDDDDD

Secondary structure (DSSP, 8-state):
-PPPHHHHHHHHHHHHHHS--SPPPS--------SS------SPPSSHHHHHHHHHHHHHTS-HHHHHHHHHHHHHHHHHHHHTTTS-----

InterPro domains:
  IPR036397 Ribonuclease H superfamily [G3DSA:3.30.420.10] (8-90)